Protein AF-A0A954AQ52-F1 (afdb_monomer_lite)

Sequence (86 aa):
MISFFARLFGKKRPNRAREGSPEFEAILTQAMQDNGIHEAFRETVRRLVFEDGDGWRRCCGSGCDPCVEQFARAVDAIRRQTAGRV

pLDDT: mean 77.19, std 18.5, range [37.41, 95.31]

Radius of gyration: 14.21 Å; chains: 1; bounding box: 34×35×32 Å

Structure (mmCIF, N/CA/C/O backbone):
data_AF-A0A954AQ52-F1
#
_entry.id   AF-A0A954AQ52-F1
#
loop_
_atom_site.group_PDB
_atom_site.id
_atom_site.type_symbol
_atom_site.label_atom_id
_atom_site.label_alt_id
_atom_site.label_comp_id
_atom_site.label_asym_id
_atom_site.label_entity_id
_atom_site.label_seq_id
_atom_site.pdbx_PDB_ins_code
_atom_site.Cartn_x
_atom_site.Cartn_y
_atom_site.Cartn_z
_atom_site.occupancy
_atom_site.B_iso_or_equiv
_atom_site.auth_seq_id
_atom_site.auth_comp_id
_atom_site.auth_asym_id
_atom_site.auth_atom_id
_atom_site.pdbx_PDB_model_num
ATOM 1 N N . MET A 1 1 ? 14.526 27.416 -12.845 1.00 39.81 1 MET A N 1
ATOM 2 C CA . MET A 1 1 ? 13.899 26.129 -13.221 1.00 39.81 1 MET A CA 1
ATOM 3 C C . MET A 1 1 ? 12.983 25.679 -12.093 1.00 39.81 1 MET A C 1
ATOM 5 O O . MET A 1 1 ? 13.345 24.830 -11.295 1.00 39.81 1 MET A O 1
ATOM 9 N N . ILE A 1 2 ? 11.828 26.332 -11.979 1.00 42.19 2 ILE A N 1
ATOM 10 C CA . ILE A 1 2 ? 10.821 26.086 -10.945 1.00 42.19 2 ILE A CA 1
ATOM 11 C C . ILE A 1 2 ? 9.500 25.998 -11.696 1.00 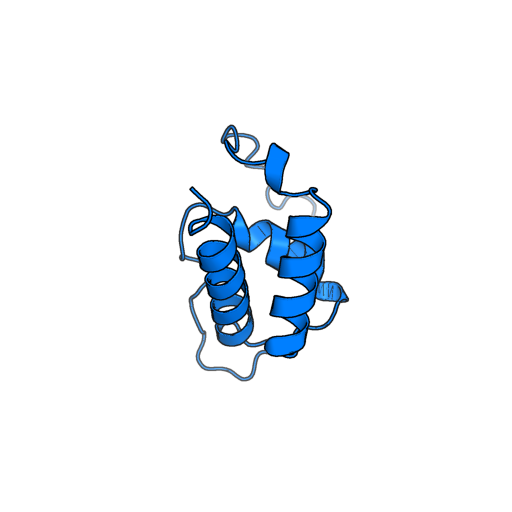42.19 2 ILE A C 1
ATOM 13 O O . ILE A 1 2 ? 9.157 26.969 -12.366 1.00 42.19 2 ILE A O 1
ATOM 17 N N . SER A 1 3 ? 8.829 24.846 -11.624 1.00 38.44 3 SER A N 1
ATOM 18 C CA . SER A 1 3 ? 7.377 24.630 -11.793 1.00 38.44 3 SER A CA 1
ATOM 19 C C . SER A 1 3 ? 7.117 23.256 -12.411 1.00 38.44 3 SER A C 1
ATOM 21 O O . SER A 1 3 ? 7.081 23.109 -13.628 1.00 38.44 3 SER A O 1
ATOM 23 N N . PHE A 1 4 ? 6.884 22.253 -11.565 1.00 38.84 4 PHE A N 1
ATOM 24 C CA . PHE A 1 4 ? 6.168 21.044 -11.962 1.00 38.84 4 PHE A CA 1
ATOM 25 C C . PHE A 1 4 ? 5.023 20.824 -10.965 1.00 38.84 4 PHE A C 1
ATOM 27 O O . PHE A 1 4 ? 5.188 20.255 -9.894 1.00 38.84 4 PHE A O 1
ATOM 34 N N . PHE A 1 5 ? 3.863 21.362 -11.341 1.00 37.41 5 PHE A N 1
ATOM 35 C CA . PHE A 1 5 ? 2.537 20.851 -10.995 1.00 37.41 5 PHE A CA 1
ATOM 36 C C . PHE A 1 5 ? 2.123 20.807 -9.516 1.00 37.41 5 PHE A C 1
ATOM 38 O O . PHE A 1 5 ? 1.768 19.773 -8.957 1.00 37.41 5 PHE A O 1
ATOM 45 N N . ALA A 1 6 ? 1.938 22.001 -8.953 1.00 43.41 6 ALA A N 1
ATOM 46 C CA . ALA A 1 6 ? 0.803 22.247 -8.070 1.00 43.41 6 ALA A CA 1
ATOM 47 C C . ALA A 1 6 ? -0.511 22.184 -8.886 1.00 43.41 6 ALA A C 1
ATOM 49 O O . ALA A 1 6 ? -0.939 23.168 -9.487 1.00 43.41 6 ALA A O 1
ATOM 50 N N . ARG A 1 7 ? -1.128 21.001 -8.965 1.00 42.81 7 ARG A N 1
ATOM 51 C CA . ARG A 1 7 ? -2.520 20.768 -9.409 1.00 42.81 7 ARG A CA 1
ATOM 52 C C . ARG A 1 7 ? -2.835 19.323 -9.016 1.00 42.81 7 ARG A C 1
ATOM 54 O O . ARG A 1 7 ? -2.282 18.407 -9.601 1.00 42.81 7 ARG A O 1
ATOM 61 N N . LEU A 1 8 ? -3.567 19.052 -7.938 1.00 48.91 8 LEU A N 1
ATOM 62 C CA . LEU A 1 8 ? -5.022 18.880 -7.976 1.00 48.91 8 LEU A CA 1
ATOM 63 C C . LEU A 1 8 ? -5.577 18.852 -6.533 1.00 48.91 8 LEU A C 1
ATOM 65 O O . LEU A 1 8 ? -5.757 17.794 -5.934 1.00 48.91 8 LEU A O 1
ATOM 69 N N . PHE A 1 9 ? -5.889 20.019 -5.971 1.00 58.09 9 PHE A N 1
ATOM 70 C CA . PHE A 1 9 ? -6.905 20.111 -4.921 1.00 58.09 9 PHE A CA 1
ATOM 71 C C . PHE A 1 9 ? -8.268 20.062 -5.616 1.00 58.09 9 PHE A C 1
ATOM 73 O O . PHE A 1 9 ? -8.649 21.033 -6.263 1.00 58.09 9 PHE A O 1
ATOM 80 N N . GLY A 1 10 ? -8.981 18.933 -5.560 1.00 46.69 10 GLY A N 1
ATOM 81 C CA . GLY A 1 10 ? -10.260 18.858 -6.274 1.00 46.69 10 GLY A CA 1
ATOM 82 C C . GLY A 1 10 ? -10.994 17.523 -6.308 1.00 46.69 10 GLY A C 1
ATOM 83 O O . GLY A 1 10 ? -11.665 17.260 -7.293 1.00 46.69 10 GLY A O 1
ATOM 84 N N . LYS A 1 11 ? -10.913 16.679 -5.277 1.00 45.19 11 LYS A N 1
ATOM 85 C CA . LYS A 1 11 ? -11.936 15.649 -5.030 1.00 45.19 11 LYS A CA 1
ATOM 86 C C . LYS A 1 11 ? -12.118 15.509 -3.527 1.00 45.19 11 LYS A C 1
ATOM 88 O O . LYS A 1 11 ? -11.183 15.181 -2.800 1.00 45.19 11 LYS A O 1
ATOM 93 N N . LYS A 1 12 ? -13.319 15.823 -3.056 1.00 42.06 12 LYS A N 1
ATOM 94 C CA . LYS A 1 12 ? -13.772 15.622 -1.680 1.00 42.06 12 LYS A CA 1
ATOM 95 C C . LYS A 1 12 ? -13.649 14.119 -1.385 1.00 42.06 12 LYS A C 1
ATOM 97 O O . LYS A 1 12 ? -14.528 13.374 -1.792 1.00 42.06 12 LYS A O 1
ATOM 102 N N . ARG A 1 13 ? -12.533 13.660 -0.791 1.00 50.53 13 ARG A N 1
ATOM 103 C CA . ARG A 1 13 ? -12.300 12.232 -0.492 1.00 50.53 13 ARG A CA 1
ATOM 104 C C . ARG A 1 13 ? -13.365 11.773 0.514 1.00 50.53 13 ARG A C 1
ATOM 106 O O . ARG A 1 13 ? -13.300 12.216 1.662 1.00 50.53 13 ARG A O 1
ATOM 113 N N . PRO A 1 14 ? -14.321 10.906 0.146 1.00 49.12 14 PRO A N 1
ATOM 114 C CA . PRO A 1 14 ? -15.432 10.554 1.031 1.00 49.12 14 PRO A CA 1
ATOM 115 C C . PRO A 1 14 ? -15.025 9.670 2.228 1.00 49.12 14 PRO A C 1
ATOM 117 O O . PRO A 1 14 ? -15.854 9.425 3.093 1.00 49.12 14 PRO A O 1
ATOM 120 N N . ASN A 1 15 ? -13.761 9.227 2.326 1.00 53.66 15 ASN A N 1
ATOM 121 C CA . ASN A 1 15 ? -13.319 8.198 3.283 1.00 53.66 15 ASN A CA 1
ATOM 122 C C . ASN A 1 15 ? -12.170 8.600 4.238 1.00 53.66 15 ASN A C 1
ATOM 124 O O . ASN A 1 15 ? -11.584 7.742 4.894 1.00 53.66 15 ASN A O 1
ATOM 128 N N . ARG A 1 16 ? -11.856 9.898 4.378 1.00 58.03 16 ARG A N 1
ATOM 129 C CA . ARG A 1 16 ? -10.768 10.372 5.269 1.00 58.03 16 ARG A CA 1
ATOM 130 C C . ARG A 1 16 ? -10.950 10.015 6.749 1.00 58.03 16 ARG A C 1
ATOM 132 O O . ARG A 1 16 ? -9.964 9.915 7.464 1.00 58.03 16 ARG A O 1
ATOM 139 N N . ALA A 1 17 ? -12.183 9.809 7.211 1.00 58.12 17 ALA A N 1
ATOM 140 C CA . ALA A 1 17 ? -12.448 9.434 8.602 1.0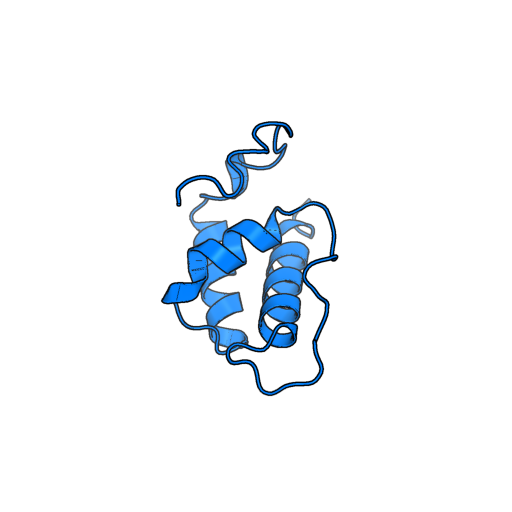0 58.12 17 ALA A CA 1
ATOM 141 C C . ALA A 1 17 ? -11.884 8.045 8.968 1.00 58.12 17 ALA A C 1
ATOM 143 O O . ALA A 1 17 ? -11.584 7.798 10.131 1.00 58.12 17 ALA A O 1
ATOM 144 N N . ARG A 1 18 ? -11.707 7.152 7.981 1.00 64.44 18 ARG A N 1
ATOM 145 C CA . ARG A 1 18 ? -11.118 5.817 8.175 1.00 64.44 18 ARG A CA 1
ATOM 146 C C . ARG A 1 18 ? -9.599 5.785 7.965 1.00 64.44 18 ARG A C 1
ATOM 148 O O . ARG A 1 18 ? -8.953 4.918 8.528 1.00 64.44 18 ARG A O 1
ATOM 155 N N . GLU A 1 19 ? -9.033 6.737 7.218 1.00 67.75 19 GLU A N 1
ATOM 156 C CA . GLU A 1 19 ? -7.604 6.811 6.825 1.00 67.75 19 GLU A CA 1
ATOM 157 C C . GLU A 1 19 ? -6.613 6.950 7.999 1.00 67.75 19 GLU A C 1
ATOM 159 O O . GLU A 1 19 ? -5.415 6.740 7.808 1.00 67.75 19 GLU A O 1
ATOM 164 N N . GLY A 1 20 ? -7.097 7.301 9.194 1.00 71.88 20 GLY A N 1
ATOM 165 C CA . GLY A 1 20 ? -6.281 7.439 10.405 1.00 71.88 20 GLY A CA 1
ATOM 166 C C . GLY A 1 20 ? -6.847 6.714 11.624 1.00 71.88 20 GLY A C 1
ATOM 167 O O . GLY A 1 20 ? -6.506 7.073 12.749 1.00 71.88 20 GLY A O 1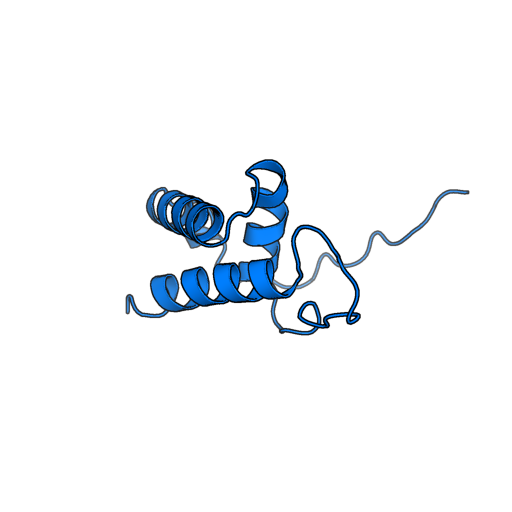
ATOM 168 N N . SER A 1 21 ? -7.754 5.746 11.439 1.00 84.88 21 SER A N 1
ATOM 169 C CA . SER A 1 21 ? -8.202 4.934 12.572 1.00 84.88 21 SER A CA 1
ATOM 170 C C . SER A 1 21 ? -7.074 3.990 13.021 1.00 84.88 21 SER A C 1
ATOM 172 O O . SER A 1 21 ? -6.329 3.492 12.175 1.00 84.88 21 SER A O 1
ATOM 174 N N . PRO A 1 22 ? -6.950 3.672 14.325 1.00 87.69 22 PRO A N 1
ATOM 175 C CA . PRO A 1 22 ? -5.952 2.706 14.800 1.00 87.69 22 PRO A CA 1
ATOM 176 C C . PRO A 1 22 ? -6.071 1.337 14.115 1.00 87.69 22 PRO A C 1
ATOM 178 O O . PRO A 1 22 ? -5.078 0.658 13.872 1.00 87.69 22 PRO A O 1
ATOM 181 N N . GLU A 1 23 ? -7.299 0.950 13.765 1.00 88.06 23 GLU A N 1
ATOM 182 C CA . GLU A 1 23 ? -7.589 -0.262 13.001 1.00 88.06 23 GLU A CA 1
ATOM 183 C C . GLU A 1 23 ? -7.015 -0.196 11.579 1.00 88.06 23 GLU A C 1
ATOM 185 O O . GLU A 1 23 ? -6.386 -1.149 11.125 1.00 88.06 23 GLU A O 1
ATOM 190 N N . PHE A 1 24 ? -7.188 0.933 10.885 1.00 90.44 24 PHE A N 1
ATOM 191 C CA . PHE A 1 24 ? -6.609 1.133 9.561 1.00 90.44 24 PHE A CA 1
ATOM 192 C C . PHE A 1 24 ? -5.080 1.119 9.615 1.00 90.44 24 PHE A C 1
ATOM 194 O O . PHE A 1 24 ? -4.462 0.471 8.775 1.00 90.44 24 PHE A O 1
ATOM 201 N N . GLU A 1 25 ? -4.468 1.746 10.626 1.00 92.00 25 GLU A N 1
ATOM 202 C CA . GLU A 1 25 ? -3.011 1.700 10.808 1.00 92.00 25 GLU A CA 1
ATOM 203 C C . GLU A 1 25 ? -2.487 0.278 11.008 1.00 92.00 25 GLU A C 1
ATOM 205 O O . GLU A 1 25 ? -1.426 -0.068 10.479 1.00 92.00 25 GLU A O 1
ATOM 210 N N . ALA A 1 26 ? -3.222 -0.554 11.749 1.00 92.69 26 ALA A N 1
ATOM 211 C CA . ALA A 1 26 ? -2.869 -1.953 11.952 1.00 92.69 26 ALA A CA 1
ATOM 212 C C . ALA A 1 26 ? -2.961 -2.744 10.638 1.00 92.69 26 ALA A C 1
ATOM 214 O O . ALA A 1 26 ? -2.006 -3.425 10.268 1.00 92.69 26 ALA A O 1
ATOM 215 N N . ILE A 1 27 ? -4.062 -2.589 9.891 1.00 94.25 27 ILE A N 1
ATOM 216 C CA . ILE A 1 27 ? -4.262 -3.237 8.584 1.00 94.25 27 ILE A CA 1
ATOM 217 C C . ILE A 1 27 ? -3.188 -2.791 7.581 1.00 94.25 27 ILE A C 1
ATOM 219 O O . ILE A 1 27 ? -2.631 -3.621 6.863 1.00 94.25 27 ILE A O 1
ATOM 223 N N . LEU A 1 28 ? -2.870 -1.494 7.543 1.00 93.69 28 LEU A N 1
ATOM 224 C CA . LEU A 1 28 ? -1.833 -0.920 6.687 1.00 93.69 28 LEU A CA 1
ATOM 225 C C . LEU A 1 28 ? -0.458 -1.509 7.014 1.00 93.69 28 LEU A C 1
ATOM 227 O O . LEU A 1 28 ? 0.237 -1.977 6.115 1.00 93.69 28 LEU A O 1
ATOM 231 N N . THR A 1 29 ? -0.091 -1.523 8.298 1.00 94.88 29 THR A N 1
ATOM 232 C CA . THR A 1 29 ? 1.199 -2.057 8.758 1.00 94.88 29 THR A CA 1
ATOM 233 C C . THR A 1 29 ? 1.329 -3.540 8.423 1.00 94.88 29 THR A C 1
ATOM 235 O O . THR A 1 29 ? 2.336 -3.945 7.846 1.00 94.88 29 THR A O 1
ATOM 238 N N . GLN A 1 30 ? 0.293 -4.334 8.710 1.00 94.75 30 GLN A N 1
ATOM 239 C CA . GLN A 1 30 ? 0.282 -5.764 8.410 1.00 94.75 30 GLN A CA 1
ATOM 240 C C . GLN A 1 30 ? 0.413 -6.020 6.903 1.00 94.75 30 GLN A C 1
ATOM 242 O O . GLN A 1 30 ? 1.284 -6.770 6.475 1.00 94.75 30 GLN A O 1
ATOM 247 N N . ALA A 1 31 ? -0.387 -5.338 6.077 1.00 94.88 31 ALA A N 1
ATOM 248 C CA . ALA A 1 31 ? -0.354 -5.522 4.628 1.00 94.88 31 ALA A CA 1
ATOM 249 C C . ALA A 1 31 ? 0.994 -5.123 4.004 1.00 94.88 31 ALA A C 1
ATOM 251 O O . ALA A 1 31 ? 1.423 -5.739 3.026 1.00 94.88 31 ALA A O 1
ATOM 252 N N . MET A 1 32 ? 1.670 -4.106 4.548 1.00 95.31 32 MET A N 1
ATOM 253 C CA . MET A 1 32 ? 3.019 -3.735 4.117 1.00 95.31 32 MET A CA 1
ATOM 254 C C . MET A 1 32 ? 4.042 -4.815 4.472 1.00 95.31 32 MET A C 1
ATOM 256 O O . MET A 1 32 ? 4.820 -5.212 3.604 1.00 95.31 32 MET A O 1
ATOM 260 N N . GLN A 1 33 ? 4.004 -5.330 5.704 1.00 94.94 33 GLN A N 1
ATOM 261 C CA . GLN A 1 33 ? 4.897 -6.400 6.160 1.00 94.94 33 GLN A CA 1
ATOM 262 C C . GLN A 1 33 ? 4.714 -7.682 5.339 1.00 94.94 33 GLN A C 1
ATOM 264 O O . GLN A 1 33 ? 5.697 -8.224 4.837 1.00 94.94 33 GLN A O 1
ATOM 269 N N . ASP A 1 34 ? 3.468 -8.100 5.104 1.00 95.25 34 ASP A N 1
ATOM 270 C CA . ASP A 1 34 ? 3.137 -9.309 4.337 1.00 95.25 34 ASP A CA 1
ATOM 271 C C . ASP A 1 34 ? 3.645 -9.262 2.887 1.00 95.25 34 ASP A C 1
ATOM 273 O O . ASP A 1 34 ? 3.864 -10.298 2.261 1.00 95.25 34 ASP A O 1
ATOM 277 N N . ASN A 1 35 ? 3.833 -8.059 2.334 1.00 92.44 35 ASN A N 1
ATOM 278 C CA . ASN A 1 35 ? 4.296 -7.852 0.961 1.00 92.44 35 ASN A CA 1
ATOM 279 C C . ASN A 1 35 ? 5.763 -7.395 0.875 1.00 92.44 35 ASN A C 1
ATOM 281 O O . ASN A 1 35 ? 6.240 -7.090 -0.222 1.00 92.44 35 ASN A O 1
ATOM 285 N N . GLY A 1 36 ? 6.479 -7.350 2.005 1.00 93.00 36 GLY A N 1
ATOM 286 C CA . GLY A 1 36 ? 7.878 -6.922 2.068 1.00 93.00 36 GLY A CA 1
ATOM 287 C C . GLY A 1 36 ? 8.088 -5.442 1.735 1.00 93.00 36 GLY A C 1
ATOM 288 O O . GLY A 1 36 ? 9.160 -5.061 1.276 1.00 93.00 36 GLY A O 1
ATOM 289 N N . ILE A 1 37 ? 7.069 -4.602 1.924 1.00 92.88 37 ILE A N 1
ATOM 290 C CA . ILE A 1 37 ? 7.151 -3.165 1.659 1.00 92.88 37 ILE A CA 1
ATOM 291 C C . ILE A 1 37 ? 7.754 -2.477 2.881 1.00 92.88 37 ILE A C 1
ATOM 293 O O . ILE A 1 37 ? 7.214 -2.547 3.985 1.00 92.88 37 ILE A O 1
ATOM 297 N N . HIS A 1 38 ? 8.859 -1.764 2.673 1.00 93.06 38 HIS A N 1
ATOM 298 C CA . HIS A 1 38 ? 9.513 -1.016 3.738 1.00 93.06 38 HIS A CA 1
ATOM 299 C C . HIS A 1 38 ? 8.624 0.119 4.279 1.00 93.06 38 HIS A C 1
ATOM 301 O O . HIS A 1 38 ? 7.918 0.795 3.528 1.00 93.06 38 HIS A O 1
ATOM 307 N N . GLU A 1 39 ? 8.733 0.389 5.580 1.00 91.75 39 GLU A N 1
ATOM 308 C CA . GLU A 1 39 ? 7.977 1.415 6.314 1.00 91.75 39 GLU A CA 1
ATOM 309 C C . GLU A 1 39 ? 8.054 2.814 5.676 1.00 91.75 39 GLU A C 1
ATOM 311 O O . GLU A 1 39 ? 7.084 3.568 5.672 1.00 91.75 39 GLU A O 1
ATOM 316 N N . ALA A 1 40 ? 9.186 3.137 5.045 1.00 91.56 40 ALA A N 1
ATOM 317 C CA . ALA A 1 40 ? 9.393 4.393 4.315 1.00 91.56 40 ALA A CA 1
ATOM 318 C C . ALA A 1 40 ? 8.346 4.648 3.209 1.00 91.56 40 ALA A C 1
ATOM 320 O O . ALA A 1 40 ? 8.114 5.794 2.828 1.00 91.56 40 ALA A O 1
ATOM 321 N N . PHE A 1 41 ? 7.686 3.600 2.706 1.00 91.44 41 PHE A N 1
ATOM 322 C CA . PHE A 1 41 ? 6.639 3.707 1.693 1.00 91.44 41 PHE A CA 1
ATOM 323 C C . PHE A 1 41 ? 5.223 3.811 2.272 1.00 91.44 41 PHE A C 1
ATOM 325 O O . PHE A 1 41 ? 4.271 3.862 1.492 1.00 91.44 41 PHE A O 1
ATOM 332 N N . ARG A 1 42 ? 5.052 3.889 3.601 1.00 92.38 42 ARG A N 1
ATOM 333 C CA . ARG A 1 42 ? 3.733 3.939 4.257 1.00 92.38 42 ARG A CA 1
ATOM 334 C C . ARG A 1 42 ? 2.823 5.001 3.659 1.00 92.38 42 ARG A C 1
ATOM 336 O O . ARG A 1 42 ? 1.709 4.696 3.243 1.00 92.38 42 ARG A O 1
ATOM 343 N N . GLU A 1 43 ? 3.312 6.234 3.559 1.00 90.44 43 GLU A N 1
ATOM 344 C CA . GLU A 1 43 ? 2.532 7.348 3.008 1.00 90.44 43 GLU A CA 1
ATOM 345 C C . GLU A 1 43 ? 2.162 7.132 1.535 1.00 90.44 43 GLU A C 1
ATOM 347 O O . GLU A 1 43 ? 1.085 7.529 1.087 1.00 90.44 43 GLU A O 1
ATOM 352 N N . THR A 1 44 ? 3.020 6.438 0.783 1.00 90.44 44 THR A N 1
ATOM 353 C CA . THR A 1 44 ? 2.733 6.073 -0.608 1.00 90.44 44 THR A CA 1
ATOM 354 C C . THR A 1 44 ? 1.605 5.048 -0.671 1.00 90.44 44 THR A C 1
ATOM 356 O O . THR A 1 44 ? 0.628 5.272 -1.382 1.00 90.44 44 THR A O 1
ATOM 359 N N . VAL A 1 45 ? 1.691 3.964 0.107 1.00 91.69 45 VAL A N 1
ATOM 360 C CA . VAL A 1 45 ? 0.646 2.927 0.173 1.00 91.69 45 VAL A CA 1
ATOM 361 C C . VAL A 1 45 ? -0.678 3.535 0.632 1.00 91.69 45 VAL A C 1
ATOM 363 O O . VAL A 1 45 ? -1.695 3.333 -0.029 1.00 91.69 45 VAL A O 1
ATOM 366 N N . ARG A 1 46 ? -0.664 4.345 1.702 1.00 90.88 46 ARG A N 1
ATOM 367 C CA . ARG A 1 46 ? -1.846 5.062 2.204 1.00 90.88 46 ARG A CA 1
ATOM 368 C C . ARG A 1 46 ? -2.505 5.864 1.086 1.00 90.88 46 ARG A C 1
ATOM 370 O O . ARG A 1 46 ? -3.702 5.715 0.856 1.00 90.88 46 ARG A O 1
ATOM 377 N N . ARG A 1 47 ? -1.734 6.669 0.347 1.00 88.56 47 ARG A N 1
ATOM 378 C CA . ARG A 1 47 ? -2.267 7.460 -0.770 1.00 88.56 47 ARG A CA 1
ATOM 379 C C . ARG A 1 47 ? -2.920 6.578 -1.836 1.00 88.56 47 ARG A C 1
ATOM 381 O O . ARG A 1 47 ? -4.026 6.896 -2.263 1.00 88.56 47 ARG A O 1
ATOM 388 N N . LEU A 1 48 ? -2.264 5.486 -2.231 1.00 89.81 48 LEU A N 1
ATOM 389 C CA . LEU A 1 48 ? -2.749 4.574 -3.274 1.00 89.81 48 LEU A CA 1
ATOM 390 C C . LEU A 1 48 ? -4.033 3.838 -2.870 1.00 89.81 48 LEU A C 1
ATOM 392 O O . LEU A 1 48 ? -4.900 3.610 -3.712 1.00 89.81 48 LEU A O 1
ATOM 396 N N . VAL A 1 49 ? -4.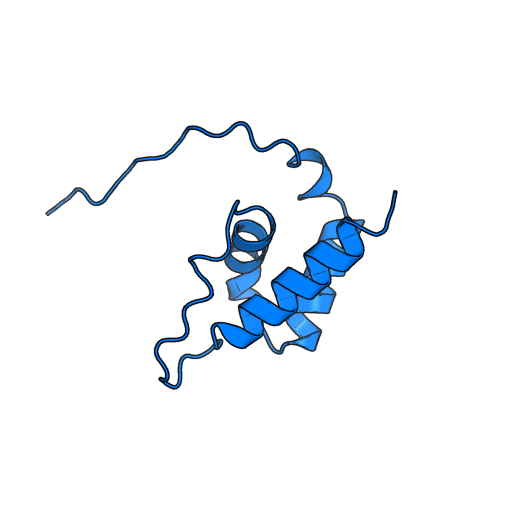207 3.512 -1.585 1.00 89.62 49 VAL A N 1
ATOM 397 C CA . VAL A 1 49 ? -5.450 2.899 -1.082 1.00 89.62 49 VAL A CA 1
ATOM 398 C C . VAL A 1 49 ? -6.666 3.773 -1.395 1.00 89.62 49 VAL A C 1
ATOM 400 O O . VAL A 1 49 ? -7.676 3.241 -1.861 1.00 89.62 49 VAL A O 1
ATOM 403 N N . PHE A 1 50 ? -6.548 5.091 -1.212 1.00 85.50 50 PHE A N 1
ATOM 404 C CA . PHE A 1 50 ? -7.630 6.065 -1.419 1.00 85.50 50 PHE A CA 1
ATOM 405 C C . PHE A 1 50 ? -7.651 6.709 -2.809 1.00 85.50 50 PHE A C 1
ATOM 407 O O . PHE A 1 50 ? -8.477 7.588 -3.058 1.00 85.50 50 PHE A O 1
ATOM 414 N N . GLU A 1 51 ? -6.740 6.328 -3.701 1.00 84.50 51 GLU A N 1
ATOM 415 C CA . GLU A 1 51 ? -6.724 6.842 -5.064 1.00 84.50 51 GLU A CA 1
ATOM 416 C C . GLU A 1 51 ? -7.833 6.181 -5.894 1.00 84.50 51 GLU A C 1
ATOM 418 O O . GLU A 1 51 ? -7.899 4.955 -6.010 1.00 84.50 51 GLU A O 1
ATOM 423 N N . ASP A 1 52 ? -8.716 7.005 -6.468 1.00 72.75 52 ASP A N 1
ATOM 424 C CA . ASP A 1 52 ? -9.762 6.543 -7.380 1.00 72.75 52 ASP A CA 1
ATOM 425 C C . ASP A 1 52 ? -9.120 6.115 -8.706 1.00 72.75 52 ASP A C 1
ATOM 427 O O . ASP A 1 52 ? -8.838 6.945 -9.575 1.00 72.75 52 ASP A O 1
ATOM 431 N N . GLY A 1 53 ? -8.910 4.811 -8.863 1.00 75.88 53 GLY A N 1
ATOM 432 C CA . GLY A 1 53 ? -8.422 4.201 -10.094 1.00 75.88 53 GLY A CA 1
ATOM 433 C C . GLY A 1 53 ? -7.119 3.427 -9.923 1.00 75.88 53 GLY A C 1
ATOM 434 O O . GLY A 1 53 ? -6.358 3.602 -8.974 1.00 75.88 53 GLY A O 1
ATOM 435 N N . ASP A 1 54 ? -6.865 2.561 -10.897 1.00 83.00 54 ASP A N 1
ATOM 436 C CA . ASP A 1 54 ? -5.748 1.615 -10.890 1.00 83.00 54 ASP A CA 1
ATOM 437 C C . ASP A 1 54 ? -4.667 1.979 -11.926 1.00 83.00 54 ASP A C 1
ATOM 439 O O . ASP A 1 54 ? -3.834 1.159 -12.303 1.00 83.00 54 ASP A O 1
ATOM 443 N N . GLY A 1 55 ? -4.645 3.235 -12.391 1.00 82.19 55 GLY A N 1
ATOM 444 C CA . GLY A 1 55 ? -3.701 3.710 -13.413 1.00 82.19 55 GLY A CA 1
ATOM 445 C C . GLY A 1 55 ? -2.226 3.635 -12.998 1.00 82.19 55 GLY A C 1
ATOM 446 O O . GLY A 1 55 ? -1.351 3.556 -13.865 1.00 82.19 55 GLY A O 1
ATOM 447 N N . TRP A 1 56 ? -1.967 3.618 -11.688 1.00 84.50 56 TRP A N 1
ATOM 448 C CA . TRP A 1 56 ? -0.653 3.434 -11.073 1.00 84.50 56 TRP A CA 1
ATOM 449 C C . TRP A 1 56 ? -0.167 1.979 -11.108 1.00 84.50 56 TRP A C 1
ATOM 451 O O . TRP A 1 56 ? 1.027 1.754 -10.963 1.00 84.50 56 TRP A O 1
ATOM 461 N N . ARG A 1 57 ? -1.043 0.991 -11.354 1.00 85.75 57 ARG A N 1
ATOM 462 C CA . ARG A 1 57 ? -0.693 -0.444 -11.384 1.00 85.75 57 ARG A CA 1
ATOM 463 C C . ARG A 1 57 ? 0.107 -0.868 -12.619 1.00 85.75 57 ARG A C 1
ATOM 465 O O . ARG A 1 57 ? 0.298 -2.058 -12.861 1.00 85.75 57 ARG A O 1
ATOM 472 N N . ARG A 1 58 ? 0.553 0.080 -13.443 1.00 80.38 58 ARG A N 1
ATOM 473 C CA . ARG A 1 58 ? 1.296 -0.226 -14.664 1.00 80.38 58 ARG A CA 1
ATOM 474 C C . ARG A 1 58 ? 2.721 -0.646 -14.324 1.00 80.38 58 ARG A C 1
ATOM 476 O O . ARG A 1 58 ? 3.572 0.187 -14.033 1.00 80.38 58 ARG A O 1
ATOM 483 N N . CYS A 1 59 ? 2.965 -1.951 -14.396 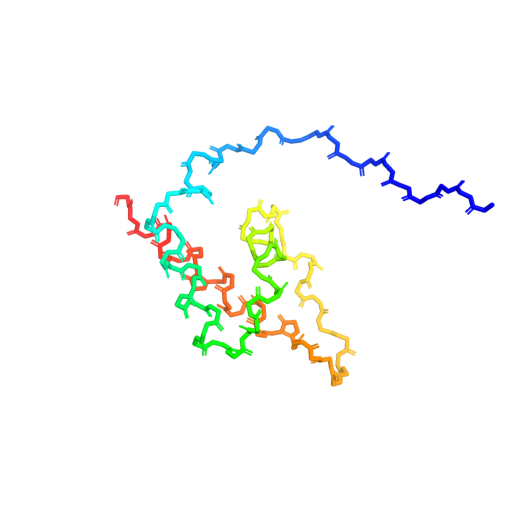1.00 76.31 59 CYS A N 1
ATOM 484 C CA . CYS A 1 59 ? 4.307 -2.513 -14.353 1.00 76.31 59 CYS A CA 1
ATOM 485 C C . CYS A 1 59 ? 5.041 -2.181 -15.653 1.00 76.31 59 CYS A C 1
ATOM 487 O O . CYS A 1 59 ? 4.527 -2.428 -16.742 1.00 76.31 59 CYS A O 1
ATOM 489 N N . CYS A 1 60 ? 6.242 -1.615 -15.540 1.00 69.00 60 CYS A N 1
ATOM 490 C CA . CYS A 1 60 ? 7.111 -1.345 -16.685 1.00 69.00 60 CYS A CA 1
ATOM 491 C C . CYS A 1 60 ? 7.886 -2.588 -17.161 1.00 69.00 60 CYS A C 1
ATOM 493 O O . CYS A 1 60 ? 8.615 -2.492 -18.143 1.00 69.00 60 CYS A O 1
ATOM 495 N N . GLY A 1 61 ? 7.742 -3.735 -16.483 1.00 72.44 61 GLY A N 1
ATOM 496 C CA . GLY A 1 61 ? 8.465 -4.974 -16.794 1.00 72.44 61 GLY A CA 1
ATOM 497 C C . GLY A 1 61 ? 9.928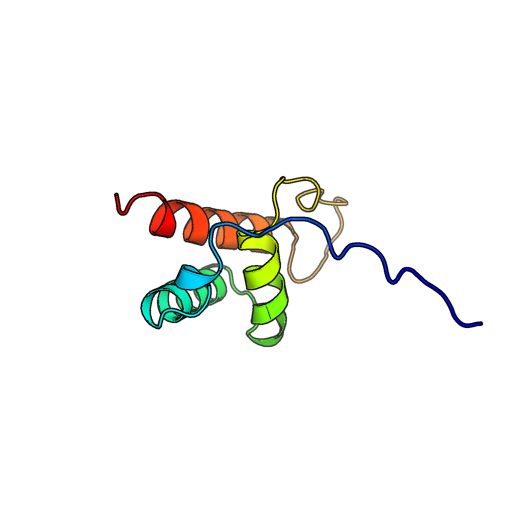 -4.996 -16.333 1.00 72.44 61 GLY A C 1
ATOM 498 O O . GLY A 1 61 ? 10.657 -5.917 -16.686 1.00 72.44 61 GLY A O 1
ATOM 499 N N . SER A 1 62 ? 10.361 -4.004 -15.550 1.00 72.00 62 SER A N 1
ATOM 500 C CA . SER A 1 62 ? 11.731 -3.882 -15.030 1.00 72.00 62 SER A CA 1
ATOM 501 C C . SER A 1 62 ? 11.817 -4.228 -13.537 1.00 72.00 62 SER A C 1
ATOM 503 O O . SER A 1 62 ? 10.806 -4.266 -12.838 1.00 72.00 62 SER A O 1
ATOM 505 N N . GLY A 1 63 ? 13.035 -4.444 -13.028 1.00 72.81 63 GLY A N 1
ATOM 506 C CA . GLY A 1 63 ? 13.312 -4.761 -11.618 1.00 72.81 63 GLY A CA 1
ATOM 507 C C . GLY A 1 63 ? 13.199 -3.562 -10.669 1.00 72.81 63 GLY A C 1
ATOM 508 O O . GLY A 1 63 ? 14.189 -3.172 -10.058 1.00 72.81 63 GLY A O 1
ATOM 509 N N . CYS A 1 64 ? 12.022 -2.940 -10.578 1.00 73.12 64 CYS A N 1
ATOM 510 C CA . CYS A 1 64 ? 11.756 -1.892 -9.591 1.00 73.12 64 CYS A CA 1
ATOM 511 C C . CYS A 1 64 ? 11.640 -2.492 -8.182 1.00 73.12 64 CYS A C 1
ATOM 513 O O . CYS A 1 64 ? 10.980 -3.517 -8.015 1.00 73.12 64 CYS A O 1
ATOM 515 N N . ASP A 1 65 ? 12.211 -1.818 -7.183 1.00 73.56 65 ASP A N 1
ATOM 516 C CA . ASP A 1 65 ? 12.060 -2.160 -5.765 1.00 73.56 65 ASP A CA 1
ATOM 517 C C . ASP A 1 65 ? 11.527 -0.942 -4.976 1.00 73.56 65 ASP A C 1
ATOM 519 O O . ASP A 1 65 ? 12.177 0.111 -4.988 1.00 73.56 65 ASP A O 1
ATOM 523 N N . PRO A 1 66 ? 10.345 -1.030 -4.330 1.00 77.31 66 PRO A N 1
ATOM 524 C CA . PRO A 1 66 ? 9.403 -2.148 -4.365 1.00 77.31 66 PRO A CA 1
ATOM 525 C C . PRO A 1 66 ? 8.696 -2.245 -5.718 1.00 77.31 66 PRO A C 1
ATOM 527 O O . PRO A 1 66 ? 8.348 -1.238 -6.345 1.00 77.31 66 PRO A O 1
ATOM 530 N N . CYS A 1 67 ? 8.446 -3.472 -6.162 1.00 85.69 67 CYS A N 1
ATOM 531 C CA . CYS A 1 67 ? 7.728 -3.730 -7.399 1.00 85.69 67 CYS A CA 1
ATOM 532 C C . CYS A 1 67 ? 6.298 -3.182 -7.294 1.00 85.69 67 CYS A C 1
ATOM 534 O O . CYS A 1 67 ? 5.631 -3.310 -6.263 1.00 85.69 67 CYS A O 1
ATOM 536 N N . VAL A 1 68 ? 5.778 -2.615 -8.386 1.00 88.38 68 VAL A N 1
ATOM 537 C CA . VAL A 1 68 ? 4.392 -2.120 -8.430 1.00 88.38 68 VAL A CA 1
ATOM 538 C C . VAL A 1 68 ? 3.376 -3.215 -8.096 1.00 88.38 68 VAL A C 1
ATOM 540 O O . VAL A 1 68 ? 2.319 -2.929 -7.543 1.00 88.38 68 VAL A O 1
ATOM 543 N N . GLU A 1 69 ? 3.707 -4.479 -8.364 1.00 88.56 69 GLU A N 1
ATOM 544 C CA . GLU A 1 69 ? 2.879 -5.615 -7.971 1.00 88.56 69 GLU A CA 1
ATOM 545 C C . GLU A 1 69 ? 2.803 -5.790 -6.453 1.00 88.56 69 GLU A C 1
ATOM 547 O O . GLU A 1 69 ? 1.742 -6.142 -5.944 1.00 88.56 69 GLU A O 1
ATOM 552 N N . GLN A 1 70 ? 3.884 -5.521 -5.713 1.00 90.81 70 GLN A N 1
ATOM 553 C CA . GLN A 1 70 ? 3.861 -5.564 -4.246 1.00 90.81 70 GLN A CA 1
ATOM 554 C C . GLN A 1 70 ? 2.922 -4.483 -3.710 1.00 90.81 70 GLN A C 1
ATOM 556 O O . GLN A 1 70 ? 2.050 -4.773 -2.890 1.00 90.81 70 GLN A O 1
ATOM 561 N N . PHE A 1 71 ? 3.016 -3.262 -4.249 1.00 91.19 71 PHE A N 1
ATOM 562 C CA . PHE A 1 71 ? 2.071 -2.189 -3.936 1.00 91.19 71 PHE A CA 1
ATOM 563 C C . PHE A 1 71 ? 0.627 -2.575 -4.287 1.00 91.19 71 PHE A C 1
ATOM 565 O O . PHE A 1 71 ? -0.273 -2.379 -3.473 1.00 91.19 71 PHE A O 1
ATOM 572 N N . ALA A 1 72 ? 0.401 -3.166 -5.464 1.00 91.69 72 ALA A N 1
ATOM 573 C CA . ALA A 1 72 ? -0.910 -3.631 -5.920 1.00 91.69 72 ALA A CA 1
ATOM 574 C C . ALA A 1 72 ? -1.541 -4.631 -4.948 1.00 91.69 72 ALA A C 1
ATOM 576 O O . ALA A 1 72 ? -2.697 -4.446 -4.555 1.00 91.69 72 ALA A O 1
ATOM 577 N N . ARG A 1 73 ? -0.765 -5.636 -4.522 1.00 92.50 73 ARG A N 1
ATOM 578 C CA . ARG A 1 73 ? -1.189 -6.675 -3.575 1.00 92.50 73 ARG A CA 1
ATOM 579 C C . ARG A 1 73 ? -1.499 -6.099 -2.195 1.00 92.50 73 ARG A C 1
ATOM 581 O O . ARG A 1 73 ? -2.551 -6.419 -1.642 1.00 92.50 73 ARG A O 1
ATOM 588 N N . ALA A 1 74 ? -0.641 -5.221 -1.671 1.00 93.75 74 ALA A N 1
ATOM 589 C CA . ALA A 1 74 ? -0.868 -4.565 -0.385 1.00 93.75 74 ALA A CA 1
ATOM 590 C C . ALA A 1 74 ? -2.133 -3.691 -0.412 1.00 93.75 74 ALA A C 1
ATOM 592 O O . ALA A 1 74 ? -2.995 -3.815 0.457 1.00 93.75 74 ALA A O 1
ATOM 593 N N . VAL A 1 75 ? -2.300 -2.865 -1.450 1.00 92.88 75 VAL A N 1
ATOM 594 C CA . VAL A 1 75 ? -3.485 -2.009 -1.613 1.00 92.88 75 VAL A CA 1
ATOM 595 C C . VAL A 1 75 ? -4.762 -2.840 -1.740 1.00 92.88 75 VAL A C 1
ATOM 597 O O . VAL A 1 75 ? -5.759 -2.517 -1.095 1.00 92.88 75 VAL A O 1
ATOM 600 N N . ASP A 1 76 ? -4.744 -3.934 -2.506 1.00 92.75 76 ASP A N 1
ATOM 601 C CA . ASP A 1 76 ? -5.901 -4.832 -2.617 1.00 92.75 76 ASP A CA 1
ATOM 602 C C . ASP A 1 76 ? -6.254 -5.488 -1.285 1.00 92.75 76 ASP A C 1
ATOM 604 O O . ASP A 1 76 ? -7.433 -5.592 -0.941 1.00 92.75 76 ASP A O 1
ATOM 608 N N . ALA A 1 77 ? -5.251 -5.921 -0.519 1.00 92.19 77 ALA A N 1
ATOM 609 C CA . ALA A 1 77 ? -5.467 -6.503 0.799 1.00 92.19 77 ALA A CA 1
ATOM 610 C C . ALA A 1 77 ? -6.140 -5.502 1.749 1.00 92.19 77 ALA A C 1
ATOM 612 O O . ALA A 1 77 ? -7.124 -5.856 2.403 1.00 92.19 77 ALA A O 1
ATOM 613 N N . ILE A 1 78 ? -5.669 -4.252 1.773 1.00 92.31 78 ILE A N 1
ATOM 614 C CA . ILE A 1 78 ? -6.239 -3.187 2.608 1.00 92.31 78 ILE A CA 1
ATOM 615 C C . ILE A 1 78 ? -7.666 -2.857 2.156 1.00 92.31 78 ILE A C 1
ATOM 617 O O . ILE A 1 78 ? -8.581 -2.801 2.979 1.00 92.31 78 ILE A O 1
ATOM 621 N N . ARG A 1 79 ? -7.894 -2.684 0.846 1.00 89.31 79 ARG A N 1
ATOM 622 C CA . ARG A 1 79 ? -9.225 -2.388 0.288 1.00 89.31 79 ARG A CA 1
ATOM 623 C C . ARG A 1 79 ? -10.227 -3.500 0.598 1.00 89.31 79 ARG A C 1
ATOM 625 O O . ARG A 1 79 ? -11.342 -3.199 1.004 1.00 89.31 79 ARG A O 1
ATOM 632 N N . ARG A 1 80 ? -9.841 -4.776 0.486 1.00 89.31 80 ARG A N 1
ATOM 633 C CA . ARG A 1 80 ? -10.716 -5.909 0.844 1.00 89.31 80 ARG A CA 1
ATOM 634 C C . ARG A 1 80 ? -11.086 -5.917 2.327 1.00 89.31 80 ARG A C 1
ATOM 636 O O . ARG A 1 80 ? -12.260 -6.062 2.652 1.00 89.31 80 ARG A O 1
ATOM 643 N N . GLN A 1 81 ? -10.111 -5.726 3.215 1.00 85.94 81 GLN A N 1
ATOM 644 C CA . GLN A 1 81 ? -10.343 -5.730 4.666 1.00 85.94 81 GLN A CA 1
ATOM 645 C C . GLN A 1 81 ? -11.185 -4.534 5.132 1.00 85.94 81 GLN A C 1
ATOM 647 O O . GLN A 1 81 ? -11.985 -4.658 6.055 1.00 85.94 81 GLN A O 1
ATOM 652 N N . THR A 1 82 ? -11.047 -3.388 4.465 1.00 83.75 82 THR A N 1
ATOM 653 C CA . THR A 1 82 ? -11.803 -2.168 4.786 1.00 83.75 82 THR A CA 1
ATOM 654 C C . THR A 1 82 ? -13.179 -2.104 4.113 1.00 83.75 82 THR A C 1
ATOM 656 O O . THR A 1 82 ? -14.074 -1.440 4.637 1.00 83.75 82 THR A O 1
ATOM 659 N N . ALA A 1 83 ? -13.379 -2.803 2.987 1.00 73.00 83 ALA A N 1
ATOM 660 C CA . ALA A 1 83 ? -14.665 -2.901 2.291 1.00 73.00 83 ALA A CA 1
ATOM 661 C C . ALA A 1 83 ? -15.566 -4.030 2.819 1.00 73.00 83 ALA A C 1
ATOM 663 O O . ALA A 1 83 ? -16.781 -3.872 2.823 1.00 73.00 83 ALA A O 1
ATOM 664 N N . GLY A 1 84 ? -14.996 -5.147 3.288 1.00 53.06 84 GLY A N 1
ATOM 665 C CA . GLY A 1 84 ? -15.745 -6.311 3.786 1.00 53.06 84 GLY A CA 1
ATOM 666 C C . GLY A 1 84 ? -16.329 -6.167 5.199 1.00 53.06 84 GLY A C 1
ATOM 667 O O . GLY A 1 84 ? -16.810 -7.149 5.753 1.00 53.06 84 GLY A O 1
ATOM 668 N N . ARG A 1 85 ? -16.264 -4.973 5.799 1.00 50.19 85 ARG A N 1
ATOM 669 C CA . ARG A 1 85 ? -16.734 -4.682 7.164 1.00 50.19 85 ARG A CA 1
ATOM 670 C C . ARG A 1 85 ? -17.923 -3.711 7.132 1.00 50.19 85 ARG A C 1
ATOM 672 O O . ARG A 1 85 ? -17.843 -2.601 7.669 1.00 50.19 85 ARG A O 1
ATOM 679 N N . VAL A 1 86 ? -18.974 -4.124 6.421 1.00 38.72 86 VAL A N 1
ATOM 680 C CA . VAL A 1 86 ? -20.307 -3.495 6.361 1.00 38.72 86 VAL A CA 1
ATOM 681 C C . VAL A 1 86 ? -21.329 -4.498 6.863 1.00 38.72 86 VAL A C 1
ATOM 683 O O . VAL A 1 86 ? -21.247 -5.662 6.414 1.00 38.72 86 VAL A O 1
#

Secondary structure (DSSP, 8-state):
---S---------TTTTTTT-HHHHHHHHHHHHHTT--GGGHHHHHHHHT-SSSGGG---SS--SS-HHHHHHHHHHHHHHHHS--

Foldseek 3Di:
DDDDDPDDPDDPQPCVVPLPDPVLVVLLVVLCVVLVHDPVCSVVLSCVLSDDDDPQLDFPVDPDVVGSVSSVSSSVSSNCVVVVPD